Protein 3G1J (pdb70)

InterPro domains:
  IPR022020 Domain of unknown function DUF3601 [PF12208] (14-90)

B-factor: mean 34.48, std 14.4, range [7.86, 133.6]

Radius of gyration: 19.29 Å; Cα contacts (8 Å, |Δi|>4): 342; chains: 2; bounding box: 58×43×31 Å

Nearest PDB structures (foldseek):
  3g1j-assembly1_A  TM=1.012E+00  e=2.175E-16  Vibrio cholerae
  3g1j-assembly2_B  TM=9.975E-01  e=1.969E-14  Vibrio cholerae
  7nyl-assembly1_BBB  TM=4.619E-01  e=5.795E-01  Homo sapiens
  2a08-assembly1_A  TM=4.761E-01  e=6.514E-01  Saccharomyces cerevisiae
  8cvm-assembly1_o  TM=3.691E-01  e=1.868E+00  Cutibacterium acnes

Sequence (171 aa):
GVDRDYLQSEYGVLKAGQCYKVVRSFRDYRNINYERGDVRFLGSNFVPYESGLSLFFDKNGSERQILCVRPEFQEIAHHLDSYFCKLRDYLQSEYGVLKAGQCYKVVRSFRDYRNINYERGDVRFLGSNFVPYESGLSLFFDKNGSERQILCVRPEFQEIAHHLDSYFCKL

Solvent-accessible surface area: 10250 Å² total

CATH classification: 2.30.30.350

Secondary structure (DSSP, 8-state):
---GGGSBSEETTEETT--EEE-S-EE-TT--EE-TT---EEEEEEETTTTEEEEEEEETTEEEE--B-STT----TT-GGGTEEE-/-TTSBSEETTEETT--EEE-S-EE-TT--EE-TT---EEEEEEEGGGTEEEEEEEETTEEEE--B-STT----TT-GGGTEEE-

Structure (mmCIF, N/CA/C/O backbone):
data_3G1J
#
_entry.id   3G1J
#
_cell.length_a   121.043
_cell.length_b   121.043
_cell.length_c   27.014
_cell.angle_alpha   90.00
_cell.angle_beta   90.00
_cell.angle_gamma   120.00
#
_symmetry.space_group_name_H-M   'P 62'
#
loop_
_entity.id
_entity.type
_entity.pdbx_description
1 polymer 'Integron cassette protein'
2 water water
#
loop_
_atom_site.group_PDB
_atom_site.id
_atom_site.type_symbol
_atom_site.label_atom_id
_atom_site.label_alt_id
_atom_site.label_comp_id
_atom_site.label_asym_id
_atom_site.label_entity_id
_atom_site.label_seq_id
_atom_site.pdbx_PDB_ins_code
_atom_site.Cartn_x
_atom_site.Cartn_y
_atom_site.Cartn_z
_atom_site.occupancy
_atom_site.B_iso_or_equiv
_atom_site.auth_seq_id
_atom_site.auth_comp_id
_atom_site.auth_asym_id
_atom_site.auth_atom_id
_atom_site.pdbx_PDB_model_num
ATOM 1 N N . GLY A 1 1 ? -9.670 56.805 22.835 1.00 62.26 0 GLY A N 1
ATOM 2 C CA . GLY A 1 1 ? -8.681 57.417 21.966 1.00 57.91 0 GLY A CA 1
ATOM 3 C C . GLY A 1 1 ? -9.112 57.427 20.512 1.00 54.68 0 GLY A C 1
ATOM 4 O O . GLY A 1 1 ? -10.300 57.536 20.206 1.00 50.40 0 GLY A O 1
ATOM 5 N N . VAL A 1 2 ? -8.140 57.317 19.612 1.00 46.08 1 VAL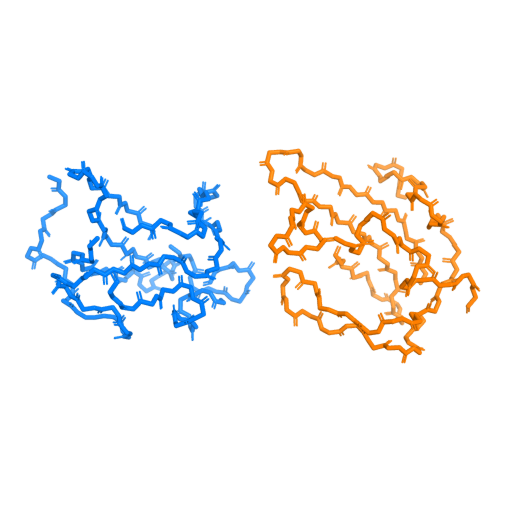 A N 1
ATOM 6 C CA . VAL A 1 2 ? -8.430 57.317 18.188 1.00 34.31 1 VAL A CA 1
ATOM 7 C C . VAL A 1 2 ? -9.467 56.235 17.870 1.00 32.36 1 VAL A C 1
ATOM 8 O O . VAL A 1 2 ? -9.484 55.164 18.483 1.00 31.71 1 VAL A O 1
ATOM 12 N N . ASP A 1 3 ? -10.346 56.521 16.920 1.00 27.33 2 ASP A N 1
ATOM 13 C CA . ASP A 1 3 ? -11.330 55.540 16.480 1.00 22.75 2 ASP A CA 1
ATOM 14 C C . ASP A 1 3 ? -10.613 54.484 15.636 1.00 23.72 2 ASP A C 1
ATOM 15 O O . ASP A 1 3 ? -10.211 54.749 14.508 1.00 24.80 2 ASP A O 1
ATOM 20 N N . ARG A 1 4 ? -10.445 53.288 16.192 1.00 29.11 3 ARG A N 1
ATOM 21 C CA . ARG A 1 4 ? -9.695 52.220 15.523 1.00 28.82 3 ARG A CA 1
ATOM 22 C C . ARG A 1 4 ? -10.278 51.824 14.172 1.00 28.07 3 ARG A C 1
ATOM 23 O O . ARG A 1 4 ? -9.552 51.354 13.295 1.00 27.44 3 ARG A O 1
ATOM 31 N N . ASP A 1 5 ? -11.587 51.988 14.012 1.00 26.22 4 ASP A N 1
ATOM 32 C CA . ASP A 1 5 ? -12.249 51.603 12.773 1.00 27.74 4 ASP A CA 1
ATOM 33 C C . ASP A 1 5 ? -11.781 52.420 11.561 1.00 25.72 4 ASP A C 1
ATOM 34 O O . ASP A 1 5 ? -12.033 52.034 10.420 1.00 29.53 4 ASP A O 1
ATOM 39 N N . TYR A 1 6 ? -11.135 53.561 11.809 1.00 21.69 5 TYR A N 1
ATOM 40 C CA . TYR A 1 6 ? -10.593 54.385 10.731 1.00 19.06 5 TYR A CA 1
ATOM 41 C C . TYR A 1 6 ? -9.182 53.971 10.343 1.00 25.70 5 TYR A C 1
ATOM 42 O O . TYR A 1 6 ? -8.669 54.419 9.319 1.00 25.01 5 TYR A O 1
ATOM 51 N N . LEU A 1 7 ? -8.563 53.108 11.143 1.00 18.13 6 LEU A N 1
ATOM 52 C CA . LEU A 1 7 ? -7.153 52.779 10.940 1.00 22.17 6 LEU A CA 1
ATOM 53 C C . LEU A 1 7 ? -6.909 51.607 9.999 1.00 28.48 6 LEU A C 1
ATOM 54 O O . LEU A 1 7 ? -7.676 50.642 9.960 1.00 24.93 6 LEU A O 1
ATOM 59 N N . GLN A 1 8 ? -5.811 51.701 9.259 1.00 24.36 7 GLN A N 1
ATOM 60 C CA . GLN A 1 8 ? -5.323 50.602 8.454 1.00 24.10 7 GLN A CA 1
ATOM 61 C C . GLN A 1 8 ? -4.652 49.581 9.370 1.00 23.91 7 GLN A C 1
ATOM 62 O O . GLN A 1 8 ? -3.853 49.943 10.230 1.00 28.52 7 GLN A O 1
ATOM 68 N N . SER A 1 9 ? -4.986 48.303 9.203 1.00 20.64 8 SER A N 1
ATOM 69 C CA . SER A 1 9 ? -4.529 47.280 10.142 1.00 23.99 8 SER A CA 1
ATOM 70 C C . SER A 1 9 ? -3.074 46.840 9.958 1.00 26.08 8 SER A C 1
ATOM 71 O O . SER A 1 9 ? -2.485 46.253 10.864 1.00 31.60 8 SER A O 1
ATOM 74 N N . GLU A 1 10 ? -2.504 47.098 8.785 1.00 23.55 9 GLU A N 1
ATOM 75 C CA . GLU A 1 10 ? -1.109 46.760 8.524 1.00 25.89 9 GLU A CA 1
ATOM 76 C C . GLU A 1 10 ? -0.386 47.894 7.830 1.00 26.83 9 GLU A C 1
ATOM 77 O O . GLU A 1 10 ? -0.938 48.554 6.953 1.00 26.32 9 GLU A O 1
ATOM 83 N N . TYR A 1 11 ? 0.865 48.102 8.212 1.00 25.18 10 TYR A N 1
ATOM 84 C CA . TYR A 1 11 ? 1.715 49.043 7.514 1.00 21.05 10 TYR A CA 1
ATOM 85 C C . TYR A 1 11 ? 3.121 48.462 7.490 1.00 23.04 10 TYR A C 1
ATOM 86 O O . TYR A 1 11 ? 3.827 48.466 8.506 1.00 23.05 10 TYR A O 1
ATOM 95 N N . GLY A 1 12 ? 3.510 47.941 6.329 1.00 26.18 11 GLY A N 1
ATOM 96 C CA . GLY A 1 12 ? 4.770 47.235 6.209 1.00 27.79 11 GLY A CA 1
ATOM 97 C C . GLY A 1 12 ? 4.822 46.128 7.239 1.00 29.17 11 GLY A C 1
ATOM 98 O O . GLY A 1 12 ? 3.881 45.338 7.352 1.00 31.67 11 GLY A O 1
ATOM 99 N N . VAL A 1 13 ? 5.910 46.087 8.001 1.00 22.09 12 VAL A N 1
ATOM 100 C CA . VAL A 1 13 ? 6.134 45.058 9.009 1.00 27.14 12 VAL A CA 1
ATOM 101 C C . VAL A 1 13 ? 5.197 45.161 10.208 1.00 25.50 12 VAL A C 1
ATOM 102 O O . VAL A 1 13 ? 5.042 44.203 10.950 1.00 25.58 12 VAL A O 1
ATOM 106 N N . LEU A 1 14 ? 4.546 46.312 10.375 1.00 22.73 13 LEU A N 1
ATOM 107 C CA . LEU A 1 14 ? 3.668 46.526 11.517 1.00 22.00 13 LEU A CA 1
ATOM 108 C C . LEU A 1 14 ? 2.271 45.951 11.272 1.00 21.14 13 LEU A C 1
ATOM 109 O O . LEU A 1 14 ? 1.599 46.317 10.318 1.00 23.95 13 LEU A O 1
ATOM 114 N N . LYS A 1 15 ? 1.861 45.039 12.144 1.00 21.91 14 LYS A N 1
ATOM 115 C CA . LYS A 1 15 ? 0.558 44.392 12.062 1.00 24.11 14 LYS A CA 1
ATOM 116 C C . LYS A 1 15 ? -0.216 44.642 13.359 1.00 19.80 14 LYS A C 1
ATOM 117 O O . LYS A 1 15 ? 0.292 44.397 14.451 1.00 22.83 14 LYS A O 1
ATOM 123 N N . ALA A 1 16 ? -1.450 45.120 13.245 1.00 22.83 15 ALA A N 1
ATOM 124 C CA . ALA A 1 16 ? -2.245 45.434 14.430 1.00 22.54 15 ALA A CA 1
ATOM 125 C C . ALA A 1 16 ? -2.397 44.246 15.375 1.00 23.96 15 ALA A C 1
ATOM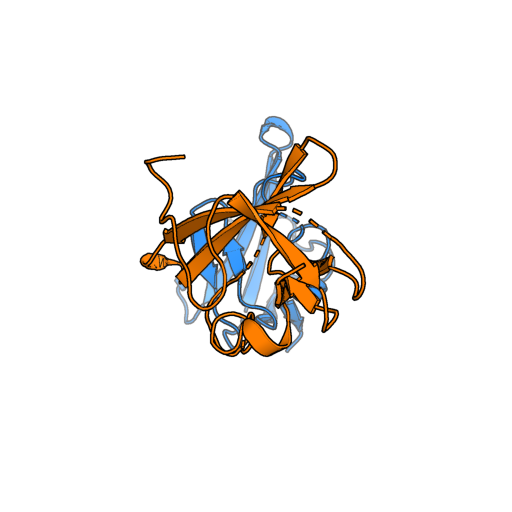 126 O O . ALA A 1 16 ? -2.703 43.125 14.949 1.00 26.19 15 ALA A O 1
ATOM 128 N N . GLY A 1 17 ? -2.183 44.495 16.662 1.00 25.54 16 GLY A N 1
ATOM 129 C CA . GLY A 1 17 ? -2.297 43.460 17.670 1.00 24.98 16 GLY A CA 1
ATOM 130 C C . GLY A 1 17 ? -0.985 42.786 18.023 1.00 29.70 16 GLY A C 1
ATOM 131 O O . GLY A 1 17 ? -0.895 42.082 19.030 1.00 31.41 16 GLY A O 1
ATOM 132 N N . GLN A 1 18 ? 0.030 42.993 17.192 1.00 29.22 17 GLN A N 1
ATOM 133 C CA . GLN A 1 18 ? 1.351 42.432 17.442 1.00 24.19 17 GLN A CA 1
ATOM 134 C C . GLN A 1 18 ? 2.214 43.390 18.248 1.00 26.28 17 GLN A C 1
ATOM 135 O O . GLN A 1 18 ? 2.055 44.611 18.167 1.00 28.61 17 GLN A O 1
ATOM 141 N N . CYS A 1 19 ? 3.144 42.834 19.012 1.00 22.82 18 CYS A N 1
ATOM 142 C CA . CYS A 1 19 ? 4.039 43.652 19.826 1.00 27.68 18 CYS A CA 1
ATOM 143 C C . CYS A 1 19 ? 5.400 43.802 19.178 1.00 26.03 18 CYS A C 1
ATOM 144 O O . CYS A 1 19 ? 5.883 42.877 18.527 1.00 26.29 18 CYS A O 1
ATOM 147 N N . TYR A 1 20 ? 6.016 44.968 19.376 1.00 24.76 19 TYR A N 1
ATOM 148 C CA . TYR A 1 20 ? 7.306 45.296 18.760 1.00 22.86 19 TYR A CA 1
ATOM 149 C C . TYR A 1 20 ? 8.289 45.893 19.765 1.00 27.93 19 TYR A C 1
ATOM 150 O O . TYR A 1 20 ? 7.910 46.684 20.616 1.00 27.36 19 TYR A O 1
ATOM 159 N N . LYS A 1 21 ? 9.557 45.502 19.647 1.00 21.05 20 LYS A N 1
ATOM 160 C CA . LYS A 1 21 ? 10.642 46.131 20.367 1.00 22.36 20 LYS A CA 1
ATOM 161 C C . LYS A 1 21 ? 11.247 47.218 19.495 1.00 21.87 20 LYS A C 1
ATOM 162 O O . LYS A 1 21 ? 11.483 47.005 18.299 1.00 24.73 20 LYS A O 1
ATOM 168 N N . VAL A 1 22 ? 11.518 48.380 20.075 1.00 19.65 21 VAL A N 1
ATOM 169 C CA . VAL A 1 22 ? 12.261 49.395 19.340 1.00 24.31 21 VAL A CA 1
ATOM 170 C C . VAL A 1 22 ? 13.722 48.956 19.259 1.00 22.94 21 VAL A C 1
ATOM 171 O O . VAL A 1 22 ? 14.354 48.743 20.292 1.00 25.71 21 VAL A O 1
ATOM 175 N N . VAL A 1 23 ? 14.244 48.777 18.045 1.00 21.37 22 VAL A N 1
ATOM 176 C CA . VAL A 1 23 ? 15.635 48.330 17.902 1.00 20.57 22 VAL A CA 1
ATOM 177 C C . VAL A 1 23 ? 16.620 49.407 17.446 1.00 21.68 22 VAL A C 1
ATOM 178 O O . VAL A 1 23 ? 17.825 49.162 17.371 1.00 22.36 22 VAL A O 1
ATOM 182 N N . ARG A 1 24 ? 16.108 50.595 17.143 1.00 18.16 23 ARG A N 1
ATOM 183 C CA . ARG A 1 24 ? 16.969 51.762 17.013 1.00 22.67 23 ARG A CA 1
ATOM 184 C C . ARG A 1 24 ? 16.213 52.953 17.558 1.00 18.76 23 ARG A C 1
ATOM 185 O O . ARG A 1 24 ? 15.074 53.203 17.148 1.00 19.12 23 ARG A O 1
ATOM 193 N N . SER A 1 25 ? 16.822 53.676 18.491 1.00 24.10 24 SER A N 1
ATOM 194 C CA . SER A 1 25 ? 16.151 54.856 19.041 1.00 22.66 24 SER A CA 1
ATOM 195 C C . SER A 1 25 ? 15.885 55.814 17.887 1.00 27.37 24 SER A C 1
ATOM 196 O O . SER A 1 25 ? 16.686 55.914 16.958 1.00 22.42 24 SER A O 1
ATOM 199 N N . PHE A 1 26 ? 14.758 56.512 17.932 1.00 26.03 25 PHE A N 1
ATOM 200 C CA . PHE A 1 26 ? 14.457 57.488 16.898 1.00 22.03 25 PHE A CA 1
ATOM 201 C C . PHE A 1 26 ? 13.538 58.575 17.438 1.00 23.84 25 PHE A C 1
ATOM 202 O O . PHE A 1 26 ? 12.852 58.381 18.453 1.00 23.03 25 PHE A O 1
ATOM 210 N N . ARG A 1 27 ? 13.537 59.716 16.751 1.00 23.59 26 ARG A N 1
ATOM 211 C CA . ARG A 1 27 ? 12.682 60.845 17.109 1.00 27.87 26 ARG A CA 1
ATOM 212 C C . ARG A 1 27 ? 11.664 61.038 16.009 1.00 28.19 26 ARG A C 1
ATOM 213 O O . ARG A 1 27 ? 11.997 60.964 14.822 1.00 25.56 26 ARG A O 1
ATOM 221 N N . ASP A 1 28 ? 10.417 61.282 16.394 1.00 26.14 27 ASP A N 1
ATOM 222 C CA . ASP A 1 28 ? 9.376 61.454 15.396 1.00 26.36 27 ASP A CA 1
ATOM 223 C C . ASP A 1 28 ? 9.235 62.911 14.954 1.00 29.14 27 ASP A C 1
ATOM 224 O O . ASP A 1 28 ? 10.046 63.767 15.320 1.00 28.07 27 ASP A O 1
ATOM 229 N N . TYR A 1 29 ? 8.230 63.184 14.132 1.00 22.68 28 TYR A N 1
ATOM 230 C CA . TYR A 1 29 ? 8.031 64.524 13.597 1.00 26.74 28 TYR A CA 1
ATOM 231 C C . TYR A 1 29 ? 7.782 65.548 14.703 1.00 35.10 28 TYR A C 1
ATOM 232 O O . TYR A 1 29 ? 8.072 66.737 14.539 1.00 33.58 28 TYR A O 1
ATOM 241 N N . ARG A 1 30 ? 7.229 65.083 15.819 1.00 32.18 29 ARG A N 1
ATOM 242 C CA . ARG A 1 30 ? 6.946 65.938 16.966 1.00 30.23 29 ARG A CA 1
ATOM 243 C C . ARG A 1 30 ? 8.207 66.045 17.824 1.00 39.40 29 ARG A C 1
ATOM 244 O O . ARG A 1 30 ? 8.183 66.586 18.931 1.00 37.35 29 ARG A O 1
ATOM 252 N N . ASN A 1 31 ? 9.304 65.517 17.282 1.00 33.83 30 ASN A N 1
ATOM 253 C CA . ASN A 1 31 ? 10.589 65.391 17.971 1.00 34.29 30 ASN A CA 1
ATOM 254 C C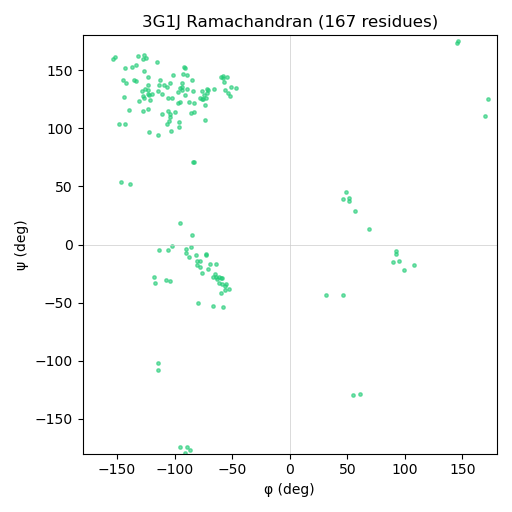 . ASN A 1 31 ? 10.528 64.612 19.280 1.00 35.81 30 ASN A C 1
ATOM 255 O O . ASN A 1 31 ? 11.320 64.848 20.185 1.00 36.15 30 ASN A O 1
ATOM 260 N N . ILE A 1 32 ? 9.586 63.681 19.378 1.00 31.19 31 ILE A N 1
ATOM 261 C CA . ILE A 1 32 ? 9.527 62.793 20.526 1.00 26.79 31 ILE A CA 1
ATOM 262 C C . ILE A 1 32 ? 10.476 61.623 20.288 1.00 32.78 31 ILE A C 1
ATOM 263 O O . ILE A 1 32 ? 10.457 61.017 19.221 1.00 28.67 31 ILE A O 1
ATOM 268 N N . ASN A 1 33 ? 11.303 61.312 21.280 1.00 31.65 32 ASN A N 1
ATOM 269 C CA . ASN A 1 33 ? 12.236 60.190 21.175 1.00 27.81 32 ASN A CA 1
ATOM 270 C C . ASN A 1 33 ? 11.600 58.888 21.656 1.00 25.72 32 ASN A C 1
ATOM 271 O O . ASN A 1 33 ? 10.948 58.857 22.697 1.00 35.46 32 ASN A O 1
ATOM 276 N N . TYR A 1 34 ? 11.768 57.819 20.884 1.00 26.11 33 TYR A N 1
ATOM 277 C CA . TYR A 1 34 ? 11.405 56.474 21.330 1.00 21.17 33 TYR A CA 1
ATOM 278 C C . TYR A 1 34 ? 12.703 55.709 21.503 1.00 30.21 33 TYR A C 1
ATOM 279 O O . TYR A 1 34 ? 13.557 55.724 20.629 1.00 26.81 33 TYR A O 1
ATOM 288 N N . GLU A 1 35 ? 12.853 55.083 22.660 1.00 27.82 34 GLU A N 1
ATOM 289 C CA . GLU A 1 35 ? 14.135 54.553 23.091 1.00 26.22 34 GLU A CA 1
ATOM 290 C C . GLU A 1 35 ? 14.293 53.076 22.759 1.00 24.96 34 GLU A C 1
ATOM 291 O O . GLU A 1 35 ? 13.386 52.276 22.977 1.00 29.70 34 GLU A O 1
ATOM 297 N N . ARG A 1 36 ? 15.460 52.715 22.230 1.00 23.22 35 ARG A N 1
ATOM 298 C CA . ARG A 1 36 ? 15.776 51.311 22.015 1.00 20.35 35 ARG A CA 1
ATOM 299 C C . ARG A 1 36 ? 15.427 50.487 23.252 1.00 27.42 35 ARG A C 1
ATOM 300 O O . ARG A 1 36 ? 15.742 50.876 24.386 1.00 27.38 35 ARG A O 1
ATOM 308 N N . GLY A 1 37 ? 14.780 49.348 23.036 1.00 24.73 36 GLY A N 1
ATOM 309 C CA . GLY A 1 37 ? 14.369 48.493 24.137 1.00 22.92 36 GLY A CA 1
ATOM 310 C C . GLY A 1 37 ? 12.904 48.648 24.522 1.00 27.24 36 GLY A C 1
ATOM 311 O O . GLY A 1 37 ? 12.316 47.763 25.148 1.00 33.20 36 GLY A O 1
ATOM 312 N N . ASP A 1 38 ? 12.320 49.786 24.168 1.00 23.76 37 ASP A N 1
ATOM 313 C CA . ASP A 1 38 ? 10.892 50.009 24.373 1.00 25.01 37 ASP A CA 1
ATOM 314 C C . ASP A 1 38 ? 10.080 48.946 23.656 1.00 27.86 37 ASP A C 1
ATOM 315 O O . ASP A 1 38 ? 10.435 48.533 22.558 1.00 30.88 37 ASP A O 1
ATOM 320 N N . VAL A 1 39 ? 8.978 48.520 24.268 1.00 28.84 38 VAL A N 1
ATOM 321 C CA . VAL A 1 39 ? 8.074 47.565 23.637 1.00 27.22 38 VAL A CA 1
ATOM 322 C C . VAL A 1 39 ? 6.651 48.119 23.591 1.00 22.29 38 VAL A C 1
ATOM 323 O O . VAL A 1 39 ? 6.143 48.616 24.590 1.00 28.55 38 VAL A O 1
ATOM 335 N N . ARG A 1 41 ? 2.553 47.711 21.507 1.00 26.21 40 ARG A N 1
ATOM 336 C CA . ARG A 1 41 ? 1.670 46.946 20.623 1.00 20.26 40 ARG A CA 1
ATOM 337 C C . ARG A 1 41 ? 1.105 47.825 19.495 1.00 20.82 40 ARG A C 1
ATOM 338 O O . ARG A 1 41 ? 0.554 48.897 19.759 1.00 24.40 40 ARG A O 1
ATOM 346 N N . PHE A 1 42 ? 1.239 47.382 18.249 1.00 21.80 41 PHE A N 1
ATOM 347 C CA . PHE A 1 42 ? 0.714 48.164 17.123 1.00 19.53 41 PHE A CA 1
ATOM 348 C C . PHE A 1 42 ? -0.817 48.151 17.095 1.00 22.14 41 PHE A C 1
ATOM 349 O O . PHE A 1 42 ? -1.445 47.098 17.207 1.00 23.91 41 PHE A O 1
ATOM 357 N N . LEU A 1 43 ? -1.411 49.325 16.931 1.00 22.25 42 LEU A N 1
ATOM 358 C CA . LEU A 1 43 ? -2.863 49.453 16.847 1.00 19.43 42 LEU A CA 1
ATOM 359 C C . LEU A 1 43 ? -3.350 49.684 15.414 1.00 18.88 42 LEU A C 1
ATOM 360 O O . LEU A 1 43 ? -4.466 49.303 15.060 1.00 25.73 42 LEU A O 1
ATOM 365 N N . GLY A 1 44 ? -2.531 50.346 14.602 1.00 18.26 43 GLY A N 1
ATOM 366 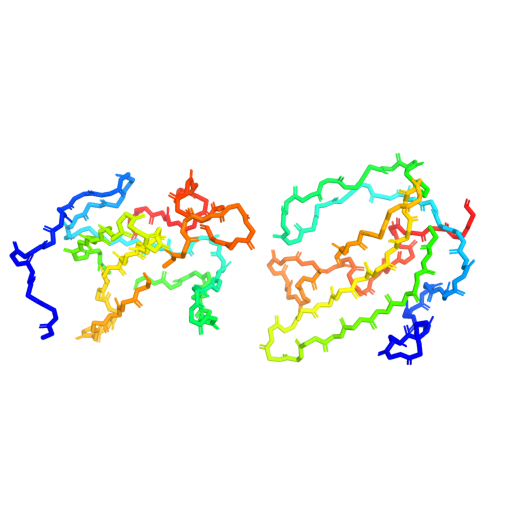C CA . GLY A 1 44 ? -2.891 50.627 13.218 1.00 18.95 43 GLY A CA 1
ATOM 367 C C . GLY A 1 44 ? -2.327 51.959 12.759 1.00 21.14 43 GLY A C 1
ATOM 368 O O . GLY A 1 44 ? -1.769 52.696 13.565 1.00 19.75 43 GLY A O 1
ATOM 369 N N . SER A 1 45 ? -2.496 52.282 11.479 1.00 19.55 44 SER A N 1
ATOM 370 C CA . SER A 1 45 ? -1.916 53.489 10.923 1.00 19.29 44 SER A CA 1
ATOM 371 C C . SER A 1 45 ? -2.927 54.304 10.117 1.00 26.46 44 SER A C 1
ATOM 372 O O . SER A 1 45 ? -3.975 53.804 9.697 1.00 24.61 44 SER A O 1
ATOM 375 N N . ASN A 1 46 ? -2.589 55.565 9.888 1.00 22.94 45 ASN A N 1
ATOM 376 C CA . ASN A 1 46 ? -3.330 56.391 8.956 1.00 25.80 45 ASN A CA 1
ATOM 377 C C . ASN A 1 46 ? -2.379 57.294 8.190 1.00 25.32 45 ASN A C 1
ATOM 378 O O . ASN A 1 46 ? -1.438 57.832 8.770 1.00 24.24 45 ASN A O 1
ATOM 383 N N . PHE A 1 47 ? -2.609 57.449 6.891 1.00 27.54 46 PHE A N 1
ATOM 384 C CA . PHE A 1 47 ? -1.722 58.277 6.072 1.00 27.63 46 PHE A CA 1
ATOM 385 C C . PHE A 1 47 ? -2.470 59.413 5.402 1.00 30.56 46 PHE A C 1
ATOM 386 O O . PHE A 1 47 ? -3.451 59.191 4.692 1.00 34.43 46 PHE A O 1
ATOM 394 N N . VAL A 1 48 ? -2.006 60.634 5.645 1.00 27.98 47 VAL A N 1
ATOM 395 C CA . VAL A 1 48 ? -2.586 61.823 5.026 1.00 32.75 47 VAL A CA 1
ATOM 396 C C . VAL A 1 48 ? -1.673 62.300 3.898 1.00 39.83 47 VAL A C 1
ATOM 397 O O . VAL A 1 48 ? -0.690 62.996 4.148 1.00 43.99 47 VAL A O 1
ATOM 401 N N . PRO A 1 49 ? -1.997 61.915 2.651 1.00 48.10 48 PRO A N 1
ATOM 402 C CA . PRO A 1 49 ? -1.159 62.115 1.460 1.00 52.68 48 PRO A CA 1
ATOM 403 C C . PRO A 1 49 ? -0.700 63.555 1.256 1.00 58.09 48 PRO A C 1
ATOM 404 O O . PRO A 1 49 ? 0.443 63.784 0.848 1.00 52.27 48 PRO A O 1
ATOM 408 N N . TYR A 1 50 ? -1.578 64.509 1.539 1.00 62.87 49 TYR A N 1
ATOM 409 C CA . TYR A 1 50 ? -1.253 65.914 1.342 1.00 77.90 49 TYR A CA 1
ATOM 410 C C . TYR A 1 50 ? -0.017 66.323 2.143 1.00 76.37 49 TYR A C 1
ATOM 411 O O . TYR A 1 50 ? 0.945 66.856 1.589 1.00 80.58 49 TYR A O 1
ATOM 420 N N . GLU A 1 51 ? -0.042 66.056 3.445 1.00 70.24 50 GLU A N 1
ATOM 421 C CA . GLU A 1 51 ? 1.046 66.441 4.338 1.00 71.71 50 GLU A CA 1
ATOM 422 C C . GLU A 1 51 ? 2.165 65.400 4.374 1.00 54.66 50 GLU A C 1
ATOM 423 O O . GLU A 1 51 ? 3.180 65.590 5.045 1.00 51.87 50 GLU A O 1
ATOM 429 N N . SER A 1 52 ? 1.980 64.307 3.644 1.00 45.38 51 SER A N 1
ATOM 430 C CA . SER A 1 52 ? 2.838 63.142 3.799 1.00 46.42 51 SER A CA 1
ATOM 431 C C . SER A 1 52 ? 2.883 62.772 5.280 1.00 35.46 51 SER A C 1
ATOM 432 O O . SER A 1 52 ? 3.933 62.419 5.819 1.00 34.42 51 SER A O 1
ATOM 435 N N . GLY A 1 53 ? 1.729 62.865 5.935 1.00 33.89 52 GLY A N 1
ATOM 436 C CA . GLY A 1 53 ? 1.643 62.662 7.370 1.00 30.97 52 GLY A CA 1
ATOM 437 C C . GLY A 1 53 ? 1.225 61.256 7.754 1.00 29.90 52 GLY A C 1
ATOM 438 O O . GLY A 1 53 ? 0.039 60.908 7.697 1.00 30.71 52 GLY A O 1
ATOM 439 N N . LEU A 1 54 ? 2.200 60.438 8.141 1.00 23.07 53 LEU A N 1
ATOM 440 C CA . LEU A 1 54 ? 1.927 59.073 8.571 1.00 22.64 53 LEU A CA 1
ATOM 441 C C . LEU A 1 54 ? 1.791 58.981 10.091 1.00 24.38 53 LEU A C 1
ATOM 442 O O . LEU A 1 54 ? 2.700 59.343 10.835 1.00 24.33 53 LEU A O 1
ATOM 447 N N . SER A 1 55 ? 0.656 58.481 10.559 1.00 22.69 54 SER A N 1
ATOM 448 C CA . SER A 1 55 ? 0.491 58.249 11.983 1.00 20.60 54 SER A CA 1
ATOM 449 C C . SER A 1 55 ? 0.570 56.761 12.271 1.00 16.87 54 SER A C 1
ATOM 450 O O . SER A 1 55 ? -0.170 55.971 11.682 1.00 23.02 54 SER A O 1
ATOM 453 N N . LEU A 1 56 ? 1.451 56.385 13.189 1.00 21.30 55 LEU A N 1
ATOM 454 C CA . LEU A 1 56 ? 1.521 55.008 13.646 1.00 22.16 55 LEU A CA 1
ATOM 455 C C . LEU A 1 56 ? 1.043 54.968 15.093 1.00 24.49 55 LEU A C 1
ATOM 456 O O . LEU A 1 56 ? 1.689 55.521 15.974 1.00 22.89 55 LEU A O 1
ATOM 461 N N . PHE A 1 57 ? -0.103 54.333 15.335 1.00 20.33 56 PHE A N 1
ATOM 462 C CA . PHE A 1 57 ? -0.655 54.264 16.683 1.00 22.35 56 PHE A CA 1
ATOM 463 C C . PHE A 1 57 ? -0.228 52.995 17.415 1.00 23.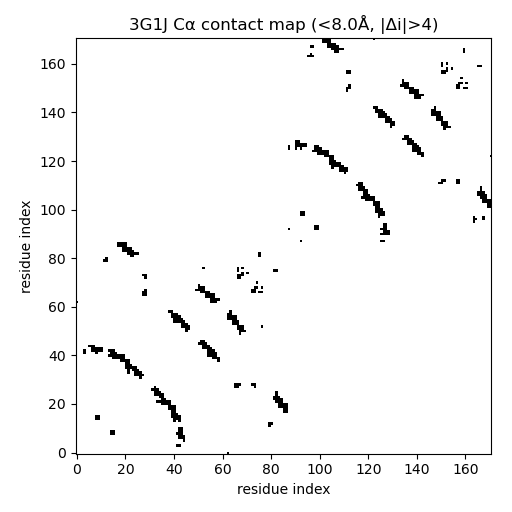74 56 PHE A C 1
ATOM 464 O O . PHE A 1 57 ? -0.307 51.889 16.882 1.00 21.58 56 PHE A O 1
ATOM 472 N N . PHE A 1 58 ? 0.218 53.166 18.653 1.00 24.25 57 PHE A N 1
ATOM 473 C CA . PHE A 1 58 ? 0.711 52.055 19.443 1.00 18.71 57 PHE A CA 1
ATOM 474 C C . PHE A 1 58 ? 0.106 52.140 20.833 1.00 23.44 57 PHE A C 1
ATOM 475 O O . PHE A 1 58 ? -0.245 53.221 21.300 1.00 28.90 57 PHE A O 1
ATOM 483 N N . ASP A 1 59 ? -0.002 50.998 21.497 1.00 26.98 58 ASP A N 1
ATOM 484 C CA . ASP A 1 59 ? -0.246 50.996 22.935 1.00 26.73 58 ASP A CA 1
ATOM 485 C C . ASP A 1 59 ? 1.085 50.825 23.655 1.00 29.03 58 ASP A C 1
ATOM 486 O O . ASP A 1 59 ? 1.870 49.949 23.303 1.00 26.56 58 ASP A O 1
ATOM 491 N N . LYS A 1 60 ? 1.340 51.673 24.649 1.00 29.37 59 LYS A N 1
ATOM 492 C CA . LYS A 1 60 ? 2.495 51.494 25.525 1.00 30.05 59 LYS A CA 1
ATOM 493 C C . LYS A 1 60 ? 2.042 51.519 26.977 1.00 28.15 59 LYS A C 1
ATOM 494 O O . LYS A 1 60 ? 1.586 52.551 27.469 1.00 27.97 59 LYS A O 1
ATOM 500 N N . ASN A 1 61 ? 2.188 50.387 27.663 1.00 24.33 60 ASN A N 1
ATOM 501 C CA . ASN A 1 61 ? 1.713 50.244 29.041 1.00 23.88 60 ASN A CA 1
ATOM 502 C C . ASN A 1 61 ? 0.304 50.790 29.230 1.00 22.76 60 ASN A C 1
ATOM 503 O O . ASN A 1 61 ? 0.005 51.422 30.244 1.00 28.20 60 ASN A O 1
ATOM 508 N N . GLY A 1 62 ? -0.556 50.554 28.247 1.00 28.18 61 GLY A N 1
ATOM 509 C CA . GLY A 1 62 ? -1.975 50.863 28.387 1.00 33.20 61 GLY A CA 1
ATOM 510 C C . GLY A 1 62 ? -2.357 52.250 27.900 1.00 39.67 61 GLY A C 1
ATOM 511 O O . GLY A 1 62 ? -3.535 52.611 27.866 1.00 39.78 61 GLY A O 1
ATOM 512 N N . SER A 1 63 ? -1.351 53.029 27.522 1.00 39.57 62 SER A N 1
ATOM 513 C CA . SER A 1 63 ? -1.557 54.380 27.028 1.00 39.62 62 SER A CA 1
ATOM 514 C C . SER A 1 63 ? -1.332 54.446 25.524 1.00 33.86 62 SER A C 1
ATOM 515 O O . SER A 1 63 ? -0.357 53.898 24.997 1.00 33.11 62 SER A O 1
ATOM 518 N N . GLU A 1 64 ? -2.235 55.135 24.838 1.00 30.04 63 GLU A N 1
ATOM 519 C CA . GLU A 1 64 ? -2.162 55.264 23.394 1.00 27.59 63 GLU A CA 1
ATOM 520 C C . GLU A 1 64 ? -1.118 56.296 22.994 1.00 29.65 63 GLU A C 1
ATOM 521 O O . GLU A 1 64 ? -1.131 57.430 23.480 1.00 34.76 63 GLU A O 1
ATOM 527 N N . ARG A 1 65 ? -0.195 55.887 22.132 1.00 25.03 64 ARG A N 1
ATOM 528 C CA . ARG A 1 65 ? 0.804 56.794 21.598 1.00 30.10 64 ARG A CA 1
ATOM 529 C C . ARG A 1 65 ? 0.595 56.962 20.090 1.00 32.55 64 ARG A C 1
ATOM 530 O O . ARG A 1 65 ? 0.403 55.981 19.370 1.00 28.72 64 ARG A O 1
ATOM 538 N N . GLN A 1 66 ? 0.598 58.207 19.620 1.00 27.04 65 GLN A N 1
ATOM 539 C CA . GLN A 1 66 ? 0.528 58.477 18.191 1.00 21.03 65 GLN A CA 1
ATOM 540 C C . GLN A 1 66 ? 1.918 58.883 17.722 1.00 22.64 65 GLN A C 1
ATOM 541 O O . GLN A 1 66 ? 2.385 59.970 18.055 1.00 26.53 65 GLN A O 1
ATOM 547 N N . ILE A 1 67 ? 2.581 58.022 16.955 1.00 22.42 66 ILE A N 1
ATOM 548 C CA . ILE A 1 67 ? 3.883 58.370 16.403 1.00 22.45 66 ILE A CA 1
ATOM 549 C C . ILE A 1 67 ? 3.703 59.002 15.038 1.00 25.49 66 ILE A C 1
ATOM 550 O O . ILE A 1 67 ? 3.244 58.356 14.100 1.00 24.09 66 ILE A O 1
ATOM 563 N N . LEU A 1 69 ? 5.012 60.661 11.660 1.00 23.13 68 LEU A N 1
ATOM 564 C CA . LEU A 1 69 ? 6.180 60.706 10.793 1.00 25.34 68 LEU A CA 1
ATOM 565 C C . LEU A 1 69 ? 5.844 61.458 9.504 1.00 26.94 68 LEU A C 1
ATOM 566 O O . LEU A 1 69 ? 4.887 61.119 8.814 1.00 24.27 68 LEU A O 1
ATOM 571 N N . CYS A 1 70 ? 6.623 62.485 9.172 1.00 27.43 69 CYS A N 1
ATOM 572 C CA . CYS A 1 70 ? 6.462 63.139 7.877 1.00 28.81 69 CYS A CA 1
ATOM 573 C C . CYS A 1 70 ? 7.293 62.379 6.854 1.00 27.33 69 CYS A C 1
ATOM 574 O O . CYS A 1 70 ? 8.528 62.362 6.939 1.00 27.95 69 CYS A O 1
ATOM 577 N N . VAL A 1 71 ? 6.624 61.740 5.900 1.00 26.38 70 VAL A N 1
ATOM 578 C CA . VAL A 1 71 ? 7.303 60.838 4.972 1.00 27.43 70 VAL A CA 1
ATOM 579 C C . VAL A 1 71 ? 7.916 61.602 3.801 1.00 34.69 70 VAL A C 1
ATOM 580 O O . VAL A 1 71 ? 7.446 61.540 2.660 1.00 31.73 70 VAL A O 1
ATOM 584 N N . ARG A 1 72 ? 8.967 62.342 4.119 1.00 31.92 71 ARG A N 1
ATOM 585 C CA . ARG A 1 72 ? 9.731 63.078 3.134 1.00 34.71 71 ARG A CA 1
ATOM 586 C C . ARG A 1 72 ? 11.198 62.880 3.472 1.00 33.90 71 ARG A C 1
ATOM 587 O O . ARG A 1 72 ? 11.539 62.658 4.635 1.00 29.48 71 ARG A O 1
ATOM 595 N N . PRO A 1 73 ? 12.068 62.963 2.456 1.00 33.32 72 PRO A N 1
ATOM 596 C CA . PRO A 1 73 ? 13.488 62.625 2.626 1.00 37.69 72 PRO A CA 1
ATOM 597 C C . PRO A 1 73 ? 14.149 63.427 3.733 1.00 33.66 72 PRO A C 1
ATOM 598 O O . PRO A 1 73 ? 14.980 62.892 4.478 1.00 34.57 72 PRO A O 1
ATOM 602 N N . GLU A 1 74 ? 13.786 64.699 3.832 1.00 31.10 73 GLU A N 1
ATOM 603 C CA . GLU A 1 74 ? 14.446 65.604 4.765 1.00 34.78 73 GLU A CA 1
ATOM 604 C C . GLU A 1 74 ? 13.897 65.468 6.179 1.00 31.73 73 GLU A C 1
ATOM 605 O O . GLU A 1 74 ? 14.460 66.017 7.127 1.00 32.96 73 GLU A O 1
ATOM 611 N N . PHE A 1 75 ? 12.804 64.718 6.320 1.00 35.25 74 PHE A N 1
ATOM 612 C CA . PHE A 1 75 ? 12.204 64.492 7.629 1.00 32.14 74 PHE A CA 1
ATOM 613 C C . PHE A 1 75 ? 12.289 63.023 8.072 1.00 28.72 74 PHE A C 1
ATOM 614 O O . PHE A 1 75 ? 13.361 62.569 8.499 1.00 27.95 74 PHE A O 1
ATOM 622 N N . GLN A 1 76 ? 11.200 62.268 7.954 1.00 27.39 75 GLN A N 1
ATOM 623 C CA . GLN A 1 76 ? 11.206 60.908 8.484 1.00 22.58 75 GLN A CA 1
ATOM 624 C C . GLN A 1 76 ? 10.909 59.779 7.493 1.00 22.00 75 GLN A C 1
ATOM 625 O O . GLN A 1 76 ? 10.509 58.691 7.922 1.00 23.50 75 GLN A O 1
ATOM 639 N N . GLU A 1 78 ? 13.102 58.161 6.144 1.00 26.18 77 GLU A N 1
ATOM 640 C CA . GLU A 1 78 ? 14.070 57.175 6.637 1.00 28.20 77 GLU A CA 1
ATOM 641 C C . GLU A 1 78 ? 13.415 56.141 7.550 1.00 25.09 77 GLU A C 1
ATOM 642 O O . GLU A 1 78 ? 13.675 54.943 7.432 1.00 27.01 77 GLU A O 1
ATOM 648 N N . ILE A 1 79 ? 12.549 56.595 8.450 1.00 20.64 78 ILE A N 1
ATOM 649 C CA . ILE A 1 79 ? 11.925 55.682 9.398 1.00 23.98 78 ILE A CA 1
ATOM 650 C C . ILE A 1 79 ? 10.776 54.924 8.753 1.00 20.52 78 ILE A C 1
ATOM 651 O O . ILE A 1 79 ? 10.705 53.697 8.830 1.00 22.96 78 ILE A O 1
ATOM 656 N N . ALA A 1 80 ? 9.884 55.670 8.109 1.00 23.71 79 ALA A N 1
ATOM 657 C CA . ALA A 1 80 ? 8.697 55.104 7.473 1.00 26.24 79 ALA A CA 1
ATOM 658 C C . ALA A 1 80 ? 9.046 54.068 6.397 1.00 26.95 79 ALA A C 1
ATOM 659 O O . ALA A 1 80 ? 8.321 53.085 6.217 1.00 28.15 79 ALA A O 1
ATOM 661 N N . HIS A 1 81 ? 10.160 54.291 5.699 1.00 29.08 80 HIS A N 1
ATOM 662 C CA . HIS A 1 81 ? 10.601 53.446 4.588 1.00 31.49 80 HIS A CA 1
ATOM 663 C C . HIS A 1 81 ? 11.515 52.293 5.010 1.00 29.48 80 HIS A C 1
ATOM 664 O O . HIS A 1 81 ? 11.866 51.441 4.184 1.00 30.56 80 HIS A O 1
ATOM 671 N N . HIS A 1 82 ? 11.923 52.284 6.274 1.00 28.06 81 HIS A N 1
ATOM 672 C CA . HIS A 1 82 ? 12.813 51.240 6.784 1.00 25.24 81 HIS A CA 1
ATOM 673 C C . HIS A 1 82 ? 12.377 50.795 8.170 1.00 25.86 81 HIS A C 1
ATOM 674 O O . HIS A 1 82 ? 13.178 50.761 9.102 1.00 22.77 81 HIS A O 1
ATOM 681 N N . LEU A 1 83 ? 11.103 50.448 8.316 1.00 23.94 82 LEU A N 1
ATOM 682 C CA . LEU A 1 83 ? 10.558 50.171 9.639 1.00 20.65 82 LEU A CA 1
ATOM 683 C C . LEU A 1 83 ? 11.272 49.030 10.375 1.00 20.87 82 LEU A C 1
ATOM 684 O O . LEU A 1 83 ? 11.344 49.018 11.611 1.00 25.69 82 LEU A O 1
ATOM 689 N N . ASP A 1 84 ? 11.818 48.081 9.619 1.00 23.00 83 ASP A N 1
ATOM 690 C CA . ASP A 1 84 ? 12.537 46.982 10.250 1.00 23.96 83 ASP A CA 1
ATOM 691 C C . ASP A 1 84 ? 13.898 47.383 10.835 1.00 21.99 83 ASP A C 1
ATOM 692 O O . ASP A 1 84 ? 14.514 46.600 11.546 1.00 23.93 83 ASP A O 1
ATOM 697 N N . SER A 1 85 ? 14.346 48.602 10.559 1.00 23.73 84 SER A N 1
ATOM 698 C CA . SER A 1 85 ? 15.536 49.137 11.215 1.00 22.55 84 SER A CA 1
ATOM 699 C C . SER A 1 85 ? 15.173 49.650 12.606 1.00 22.77 84 SER A C 1
ATOM 700 O O . SER A 1 85 ? 16.050 49.849 13.440 1.00 22.47 84 SER A O 1
ATOM 703 N N . TYR A 1 86 ? 13.877 49.867 12.838 1.00 23.45 85 TYR A N 1
ATOM 704 C CA . TYR A 1 86 ? 13.388 50.565 14.027 1.00 23.51 85 TYR A CA 1
ATOM 705 C C . TYR A 1 86 ? 12.524 49.694 14.926 1.00 18.95 85 TYR A C 1
ATOM 706 O O . TYR A 1 86 ? 12.552 49.830 16.151 1.00 21.37 85 TYR A O 1
ATOM 715 N N . PHE A 1 87 ? 11.779 48.783 14.311 1.00 21.52 86 PHE A N 1
ATOM 716 C CA . PHE A 1 87 ? 10.880 47.908 15.033 1.00 23.66 86 PHE A CA 1
ATOM 717 C C . PHE A 1 87 ? 11.167 46.455 14.714 1.00 26.17 86 PHE A C 1
ATOM 718 O O . PHE A 1 87 ? 11.319 46.079 13.545 1.00 28.93 86 PHE A O 1
ATOM 726 N N . CYS A 1 88 ? 11.228 45.642 15.760 1.00 24.17 87 CYS A N 1
ATOM 727 C CA . CYS A 1 88 ? 11.332 44.201 15.597 1.00 27.16 87 CYS A CA 1
ATOM 728 C C . CYS A 1 88 ? 10.176 43.504 16.316 1.00 22.86 87 CYS A C 1
ATOM 729 O O . CYS A 1 88 ? 9.894 43.770 17.496 1.00 25.34 87 CYS A O 1
ATOM 732 N N . LYS A 1 89 ? 9.495 42.617 15.598 1.00 27.92 88 LYS A N 1
ATOM 733 C CA . LYS A 1 89 ? 8.384 41.875 16.185 1.00 28.21 88 LYS A CA 1
ATOM 734 C C . LYS A 1 89 ? 8.809 41.075 17.425 1.00 31.02 88 LYS A C 1
ATOM 735 O O . LYS A 1 89 ? 9.931 40.564 17.495 1.00 30.30 88 LYS A O 1
ATOM 741 N N . LEU A 1 90 ? 7.902 40.977 18.393 1.00 36.31 89 LEU A N 1
ATOM 742 C CA . LEU A 1 90 ? 8.150 40.312 19.676 1.00 40.54 89 LEU A CA 1
ATOM 743 C C . LEU A 1 90 ? 8.790 41.250 20.693 1.00 47.29 89 LEU A C 1
ATOM 744 O O . LEU A 1 90 ? 8.249 41.454 21.779 1.00 44.81 89 LEU A O 1
ATOM 749 N N . ARG B 1 4 ? 31.147 82.058 10.635 1.00 72.53 3 ARG B N 1
ATOM 750 C CA . ARG B 1 4 ? 30.393 81.109 11.447 1.00 73.60 3 ARG B CA 1
ATOM 751 C C . ARG B 1 4 ? 30.577 81.410 12.932 1.00 75.56 3 ARG B C 1
ATOM 752 O O . ARG B 1 4 ? 30.971 80.541 13.712 1.00 76.75 3 ARG B O 1
ATOM 760 N N . ASP B 1 5 ? 30.285 82.649 13.310 1.00 76.36 4 ASP B N 1
ATOM 761 C CA . ASP B 1 5 ? 30.446 83.101 14.687 1.00 76.69 4 ASP B CA 1
ATOM 762 C C . ASP B 1 5 ? 29.473 82.393 15.629 1.00 67.98 4 ASP B C 1
ATOM 763 O O . ASP B 1 5 ? 29.751 82.232 16.816 1.00 65.01 4 ASP B O 1
ATOM 768 N N . TYR B 1 6 ? 28.332 81.978 15.088 1.00 63.33 5 TYR B N 1
ATOM 769 C CA . TYR B 1 6 ? 27.303 81.302 15.871 1.00 55.20 5 TYR B CA 1
ATOM 770 C C . TYR B 1 6 ? 27.676 79.842 16.125 1.00 50.20 5 TYR B C 1
ATOM 771 O O . TYR B 1 6 ? 27.067 79.170 16.961 1.00 47.02 5 TYR B O 1
ATOM 780 N N . LEU B 1 7 ? 28.663 79.345 15.388 1.00 43.46 6 LEU B N 1
ATOM 781 C CA . LEU B 1 7 ? 29.161 78.000 15.628 1.00 39.71 6 LEU B CA 1
ATOM 782 C C . LEU B 1 7 ? 30.316 78.057 16.616 1.00 38.70 6 LEU B C 1
ATOM 783 O O . LEU B 1 7 ? 31.006 79.072 16.730 1.00 35.87 6 LEU B O 1
ATOM 788 N N . GLN B 1 8 ? 30.508 76.969 17.348 1.00 33.18 7 GLN B N 1
ATOM 789 C CA . GLN B 1 8 ? 31.647 76.859 18.236 1.00 32.64 7 GLN B CA 1
ATOM 790 C C . GLN B 1 8 ? 32.859 76.600 17.363 1.00 34.35 7 GLN B C 1
ATOM 791 O O . GLN B 1 8 ? 32.856 75.660 16.573 1.00 33.13 7 GLN B O 1
ATOM 797 N N . SER B 1 9 ? 33.891 77.430 17.500 1.00 31.99 8 SER B N 1
ATOM 798 C CA . SER B 1 9 ? 35.011 77.409 16.563 1.00 35.43 8 SER B CA 1
ATOM 799 C C . SER B 1 9 ? 35.970 76.236 16.772 1.00 35.64 8 SER B C 1
ATOM 800 O O . SER B 1 9 ? 36.674 75.830 15.848 1.00 38.73 8 SER B O 1
ATOM 803 N N . GLU B 1 10 ? 36.007 75.705 17.986 1.00 34.98 9 GLU B N 1
ATOM 804 C CA . GLU B 1 10 ? 36.822 74.533 18.273 1.00 41.26 9 GLU B CA 1
ATOM 805 C C . GLU B 1 10 ? 35.952 73.428 18.843 1.00 36.68 9 GLU B C 1
ATOM 806 O O . GLU B 1 10 ? 35.018 73.698 19.589 1.00 39.31 9 GLU B O 1
ATOM 812 N N . TYR B 1 11 ? 36.263 72.185 18.492 1.00 33.75 10 TYR B N 1
ATOM 813 C CA . TYR B 1 11 ? 35.674 71.038 19.169 1.00 31.44 10 TYR B CA 1
ATOM 814 C C . TYR B 1 11 ? 36.678 69.889 19.179 1.00 29.13 10 TYR B C 1
ATOM 815 O O . TYR B 1 11 ? 36.886 69.229 18.165 1.00 27.47 10 TYR B O 1
ATOM 824 N N . GLY B 1 12 ? 37.300 69.657 20.331 1.00 31.44 11 GLY B N 1
ATOM 825 C CA . GLY B 1 12 ? 38.359 68.669 20.436 1.00 32.27 11 GLY B CA 1
ATOM 826 C C . GLY B 1 12 ? 39.502 69.054 19.517 1.00 35.69 11 GLY B C 1
ATOM 827 O O . GLY B 1 12 ? 39.957 70.198 19.536 1.00 38.80 11 GLY B O 1
ATOM 828 N N . VAL B 1 13 ? 39.940 68.107 18.692 1.00 28.60 12 VAL B N 1
ATOM 829 C CA . VAL B 1 13 ? 41.025 68.327 17.742 1.00 31.92 12 VAL B CA 1
ATOM 830 C C . VAL B 1 13 ? 40.619 69.234 16.578 1.00 32.08 12 VAL B C 1
ATOM 831 O O . VAL B 1 13 ? 41.468 69.813 15.904 1.00 33.41 12 VAL B O 1
ATOM 835 N N . LEU B 1 14 ? 39.317 69.340 16.342 1.00 27.87 13 LEU B N 1
ATOM 836 C CA . LEU B 1 14 ? 38.781 70.083 15.207 1.00 28.11 13 LEU B CA 1
ATOM 837 C C . LEU B 1 14 ? 38.824 71.596 15.421 1.00 28.05 13 LEU B C 1
ATOM 838 O O . LEU B 1 14 ? 38.289 72.119 16.400 1.00 30.85 13 LEU B O 1
ATOM 843 N N . LYS B 1 15 ? 39.453 72.297 14.480 1.00 31.15 14 LYS B N 1
ATOM 844 C CA . LYS B 1 15 ? 39.630 73.736 14.575 1.00 34.93 14 LYS B CA 1
ATOM 845 C C . LYS B 1 15 ? 39.098 74.410 13.309 1.00 32.37 14 LYS B C 1
ATOM 846 O O . LYS B 1 15 ? 39.477 74.043 12.202 1.00 33.99 14 LYS B O 1
ATOM 852 N N . ALA B 1 16 ? 38.206 75.383 13.477 1.00 33.19 15 ALA B N 1
ATOM 853 C CA . ALA B 1 16 ? 37.602 76.085 12.352 1.00 37.85 15 ALA B CA 1
ATOM 854 C C . ALA B 1 16 ? 38.642 76.616 11.367 1.00 39.05 15 ALA B C 1
ATOM 855 O O . ALA B 1 16 ? 39.662 77.178 11.772 1.00 40.36 15 ALA B O 1
ATOM 857 N N . GLY B 1 17 ? 38.383 76.425 10.075 1.00 38.87 16 GLY B N 1
ATOM 858 C CA . GLY B 1 17 ? 39.280 76.888 9.026 1.00 43.60 16 GLY B CA 1
ATOM 859 C C . GLY B 1 17 ? 40.351 75.889 8.605 1.00 44.19 16 GLY B C 1
ATOM 860 O O . GLY B 1 17 ? 40.984 76.044 7.561 1.00 40.46 16 GLY B O 1
ATOM 861 N N . GLN B 1 18 ? 40.554 74.860 9.420 1.00 36.23 17 GLN B N 1
ATOM 862 C CA . GLN B 1 18 ? 41.579 73.848 9.160 1.00 38.64 17 GLN B CA 1
ATOM 863 C C . GLN B 1 18 ? 41.022 72.661 8.382 1.00 37.16 17 GLN B C 1
ATOM 864 O O . GLN B 1 18 ? 39.865 72.284 8.558 1.00 35.92 17 GLN B O 1
ATOM 870 N N . CYS B 1 19 ? 41.851 72.067 7.530 1.00 40.47 18 CYS B N 1
ATOM 871 C CA . CYS B 1 19 ? 41.446 70.890 6.769 1.00 32.91 18 CYS B CA 1
ATOM 872 C C . CYS B 1 19 ? 41.830 69.591 7.472 1.00 34.56 18 CYS B C 1
ATOM 873 O O . CYS B 1 19 ? 42.922 69.472 8.037 1.00 39.92 18 CYS B O 1
ATOM 876 N N . TYR B 1 20 ? 40.918 68.624 7.434 1.00 30.71 19 TYR B N 1
ATOM 877 C CA . TYR B 1 20 ? 41.136 67.330 8.070 1.00 27.48 19 TYR B CA 1
ATOM 878 C C . TYR B 1 20 ? 40.922 66.201 7.085 1.00 30.38 19 TYR B C 1
ATOM 879 O O . TYR B 1 20 ? 40.134 66.314 6.151 1.00 33.53 19 TYR B O 1
ATOM 888 N N . LYS B 1 21 ? 41.650 65.114 7.297 1.00 29.57 20 LYS B N 1
ATOM 889 C CA . LYS B 1 21 ? 41.460 63.909 6.517 1.00 27.74 20 LYS B CA 1
ATOM 890 C C . LYS B 1 21 ? 40.817 62.892 7.438 1.00 29.57 20 LYS B C 1
ATOM 891 O O . LYS B 1 21 ? 41.186 62.791 8.603 1.00 29.24 20 LYS B O 1
ATOM 897 N N . VAL B 1 22 ? 39.830 62.166 6.930 1.00 26.84 21 VAL B N 1
ATOM 898 C CA . VAL B 1 22 ? 39.227 61.090 7.703 1.00 25.92 21 VAL B CA 1
ATOM 899 C C . VAL B 1 22 ? 40.204 59.909 7.791 1.00 23.70 21 VAL B C 1
ATOM 900 O O . VAL B 1 22 ? 40.687 59.407 6.772 1.00 26.81 21 VAL B O 1
ATOM 904 N N . VAL B 1 23 ? 40.502 59.459 9.006 1.00 22.32 22 VAL B N 1
ATOM 905 C CA . VAL B 1 23 ? 41.428 58.341 9.146 1.00 24.52 22 VAL B CA 1
ATOM 906 C C . VAL B 1 23 ? 40.781 57.058 9.696 1.00 24.79 22 VAL B C 1
ATOM 907 O O . VAL B 1 23 ? 41.426 56.010 9.763 1.00 25.64 22 VAL B O 1
ATOM 911 N N . ARG B 1 24 ? 39.502 57.138 10.061 1.00 23.58 23 ARG B N 1
ATOM 912 C CA . ARG B 1 24 ? 38.718 55.936 10.354 1.00 20.85 23 ARG B CA 1
ATOM 913 C C . ARG B 1 24 ? 37.316 56.082 9.775 1.00 24.40 23 ARG B C 1
ATOM 914 O O . ARG B 1 24 ? 36.568 56.979 10.171 1.00 26.02 23 ARG B O 1
ATOM 922 N N . SER B 1 25 ? 36.972 55.234 8.811 1.00 24.97 24 SER B N 1
ATOM 923 C CA . SER B 1 25 ? 35.646 55.323 8.184 1.00 22.04 24 SER B CA 1
ATOM 924 C C . SER B 1 25 ? 34.553 55.198 9.239 1.00 30.63 24 SER B C 1
ATOM 925 O O . SER B 1 25 ? 34.660 54.388 10.152 1.00 23.58 24 SER B O 1
ATOM 928 N N . PHE B 1 26 ? 33.493 55.988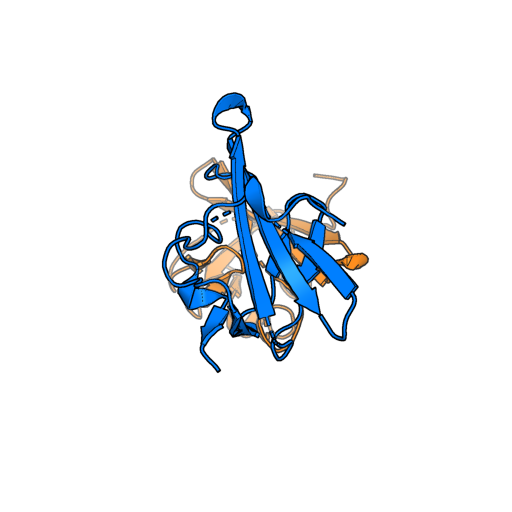 9.122 1.00 25.44 25 PHE B N 1
ATOM 929 C CA . PHE B 1 26 ? 32.432 55.899 10.106 1.00 21.35 25 PHE B CA 1
ATOM 930 C C . PHE B 1 26 ? 31.081 56.300 9.527 1.00 24.51 25 PHE B C 1
ATOM 931 O O . PHE B 1 26 ? 31.032 56.959 8.498 1.00 24.20 25 PHE B O 1
ATOM 939 N N . ARG B 1 27 ? 30.006 55.899 10.209 1.00 25.01 26 ARG B N 1
ATOM 940 C CA . ARG B 1 27 ? 28.637 56.273 9.845 1.00 24.29 26 ARG B CA 1
ATOM 941 C C . ARG B 1 27 ? 28.149 57.339 10.802 1.00 26.93 26 ARG B C 1
ATOM 942 O O . ARG B 1 27 ? 28.366 57.215 12.003 1.00 26.09 26 ARG B O 1
ATOM 950 N N . ASP B 1 28 ? 27.444 58.351 10.303 1.00 23.79 27 ASP B N 1
ATOM 951 C CA . ASP B 1 28 ? 26.783 59.272 11.228 1.00 23.57 27 ASP B CA 1
ATOM 952 C C . ASP B 1 28 ? 25.316 58.897 11.493 1.0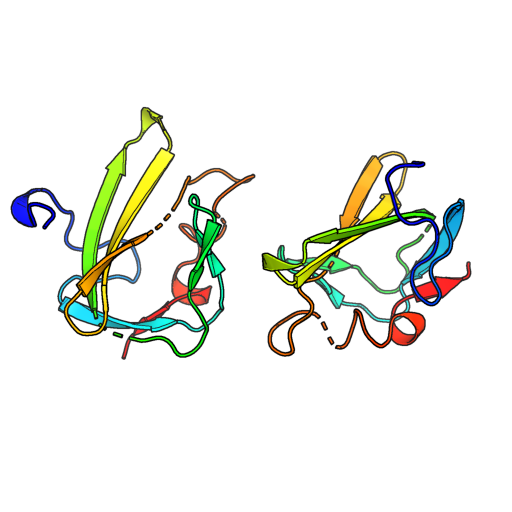0 23.75 27 ASP B C 1
ATOM 953 O O . ASP B 1 28 ? 24.834 57.847 11.064 1.00 21.98 27 ASP B O 1
ATOM 958 N N . TYR B 1 29 ? 24.626 59.753 12.226 1.00 25.34 28 TYR B N 1
ATOM 959 C CA . TYR B 1 29 ? 23.264 59.469 12.676 1.00 25.76 28 TYR B CA 1
ATOM 960 C C . TYR B 1 29 ? 22.278 59.365 11.505 1.00 22.93 28 TYR B C 1
ATOM 961 O O . TYR B 1 29 ? 21.241 58.699 11.605 1.00 23.90 28 TYR B O 1
ATOM 970 N N . ARG B 1 30 ? 22.594 60.025 10.395 1.00 21.50 29 ARG B N 1
ATOM 971 C CA . ARG B 1 30 ? 21.748 59.944 9.200 1.00 26.51 29 ARG B CA 1
ATOM 972 C C . ARG B 1 30 ? 22.220 58.887 8.205 1.00 26.50 29 ARG B C 1
ATOM 973 O O . ARG B 1 30 ? 21.847 58.909 7.024 1.00 28.80 29 ARG B O 1
ATOM 981 N N . ASN B 1 31 ? 23.042 57.964 8.701 1.00 25.02 30 ASN B N 1
ATOM 982 C CA . ASN B 1 31 ? 23.551 56.830 7.926 1.00 25.85 30 ASN B CA 1
ATOM 983 C C . ASN B 1 31 ? 24.525 57.210 6.820 1.00 27.60 30 ASN B C 1
ATOM 984 O O . ASN B 1 31 ? 24.844 56.384 5.968 1.00 29.27 30 ASN B O 1
ATOM 989 N N . ILE B 1 32 ? 25.017 58.445 6.842 1.00 26.29 31 ILE B N 1
ATOM 990 C CA . ILE B 1 32 ? 26.000 58.873 5.856 1.00 27.03 31 ILE B CA 1
ATOM 991 C C . ILE B 1 32 ? 27.368 58.266 6.177 1.00 27.04 31 ILE B C 1
ATOM 992 O O . ILE B 1 32 ? 27.854 58.345 7.311 1.00 24.61 31 ILE B O 1
ATOM 997 N N . ASN B 1 33 ? 27.967 57.645 5.171 1.00 25.25 32 ASN B N 1
ATOM 998 C CA . ASN B 1 33 ? 29.280 57.028 5.301 1.00 26.69 32 ASN B CA 1
ATOM 999 C C . ASN B 1 33 ? 30.358 58.059 5.003 1.00 31.98 32 ASN B C 1
ATOM 1000 O O . ASN B 1 33 ? 30.356 58.671 3.932 1.00 30.59 32 ASN B O 1
ATOM 1005 N N . TYR B 1 34 ? 31.259 58.271 5.959 1.00 28.50 33 TYR B N 1
ATOM 1006 C CA . TYR B 1 34 ? 32.453 59.079 5.728 1.00 30.01 33 TYR B CA 1
ATOM 1007 C C . TYR B 1 34 ? 33.662 58.155 5.623 1.00 31.66 33 TYR B C 1
ATOM 1008 O O . TYR B 1 34 ? 34.017 57.466 6.576 1.00 27.80 33 TYR B O 1
ATOM 1017 N N . GLU B 1 35 ? 34.260 58.132 4.435 1.00 27.95 34 GLU B N 1
ATOM 1018 C CA . GLU B 1 35 ? 35.338 57.205 4.101 1.00 29.73 34 GLU B CA 1
ATOM 1019 C C . GLU B 1 35 ? 36.699 57.707 4.524 1.00 25.42 34 GLU B C 1
ATOM 1020 O O . GLU B 1 35 ? 36.993 58.896 4.393 1.00 27.83 34 GLU B O 1
ATOM 1026 N N . ARG B 1 36 ? 37.539 56.793 5.006 1.00 23.54 35 ARG B N 1
ATOM 1027 C CA . ARG B 1 36 ? 38.953 57.093 5.211 1.00 24.36 35 ARG B CA 1
ATOM 1028 C C . ARG B 1 36 ? 39.549 57.666 3.928 1.00 25.23 35 ARG B C 1
ATOM 1029 O O . ARG B 1 36 ? 39.400 57.087 2.848 1.00 27.94 35 ARG B O 1
ATOM 1037 N N . GLY B 1 37 ? 40.210 58.814 4.042 1.00 28.28 36 GLY B N 1
ATOM 1038 C CA . GLY B 1 37 ? 40.765 59.478 2.873 1.00 27.48 36 GLY B CA 1
ATOM 1039 C C . GLY B 1 37 ? 40.012 60.736 2.475 1.00 36.63 36 GLY B C 1
ATOM 1040 O O . GLY B 1 37 ? 40.532 61.572 1.730 1.00 36.82 36 GLY B O 1
ATOM 1041 N N . ASP B 1 38 ? 38.783 60.869 2.966 1.00 29.62 37 ASP B N 1
ATOM 1042 C CA . ASP B 1 38 ? 37.967 62.051 2.692 1.00 26.15 37 ASP B CA 1
ATOM 1043 C C . ASP B 1 38 ? 38.607 63.279 3.327 1.00 35.37 37 ASP B C 1
ATOM 1044 O O . ASP B 1 38 ? 39.011 63.252 4.488 1.00 29.60 37 ASP B O 1
ATOM 1049 N N . VAL B 1 39 ? 38.682 64.361 2.570 1.00 29.66 38 VAL B N 1
ATOM 1050 C CA . VAL B 1 39 ? 39.241 65.601 3.079 1.00 34.38 38 VAL B CA 1
ATOM 1051 C C . VAL B 1 39 ? 38.180 66.697 3.124 1.00 34.69 38 VAL B C 1
ATOM 1052 O O . VAL B 1 39 ? 37.453 66.926 2.156 1.00 33.14 38 VAL B O 1
ATOM 1064 N N . ARG B 1 41 ? 37.128 70.694 5.224 1.00 30.04 40 ARG B N 1
ATOM 1065 C CA . ARG B 1 41 ? 37.531 71.822 6.057 1.00 35.23 40 ARG B CA 1
ATOM 1066 C C . ARG B 1 41 ? 36.508 72.052 7.179 1.00 30.94 40 ARG B C 1
ATOM 1067 O O . ARG B 1 41 ? 35.313 72.224 6.914 1.00 33.38 40 ARG B O 1
ATOM 1075 N N . PHE B 1 42 ? 36.970 72.040 8.429 1.00 31.01 41 PHE B N 1
ATOM 1076 C CA . PHE B 1 42 ? 36.068 72.219 9.565 1.00 29.32 41 PHE B CA 1
ATOM 1077 C C . PHE B 1 42 ? 35.563 73.660 9.671 1.00 35.07 41 PHE B C 1
ATOM 1078 O O . PHE B 1 42 ? 36.342 74.603 9.562 1.00 32.32 41 PHE B O 1
ATOM 1086 N N . LEU B 1 43 ? 34.258 73.819 9.888 1.00 29.50 42 LEU B N 1
ATOM 1087 C CA . LEU B 1 43 ? 33.633 75.140 9.976 1.00 30.87 42 LEU B CA 1
ATOM 1088 C C . LEU B 1 43 ? 33.226 75.516 11.396 1.00 34.52 42 LEU B C 1
ATOM 1089 O O . LEU B 1 43 ? 33.201 76.693 11.751 1.00 35.74 42 LEU B O 1
ATOM 1094 N N . GLY B 1 44 ? 32.881 74.512 12.198 1.00 31.72 43 GLY B N 1
ATOM 1095 C CA . GLY B 1 44 ? 32.430 74.746 13.553 1.00 30.82 43 GLY B CA 1
ATOM 1096 C C . GLY B 1 44 ? 31.373 73.737 13.956 1.00 31.18 43 GLY B C 1
ATOM 1097 O O . GLY B 1 44 ? 30.909 72.943 13.140 1.00 29.59 43 GLY B O 1
ATOM 1098 N N . SER B 1 45 ? 30.982 73.773 15.222 1.00 33.65 44 SER B N 1
ATOM 1099 C CA . SER B 1 45 ? 30.045 72.792 15.729 1.00 29.23 44 SER B CA 1
ATOM 1100 C C . SER B 1 45 ? 28.862 73.451 16.400 1.00 33.76 44 SER B C 1
ATOM 1101 O O . SER B 1 45 ? 28.899 74.633 16.749 1.00 30.53 44 SER B O 1
ATOM 1104 N N . ASN B 1 46 ? 27.807 72.667 16.579 1.00 27.64 45 ASN B N 1
ATOM 1105 C CA . ASN B 1 46 ? 26.701 73.066 17.423 1.00 29.63 45 ASN B CA 1
ATOM 1106 C C . ASN B 1 46 ? 26.154 71.838 18.126 1.00 30.56 45 ASN B C 1
ATOM 1107 O O . ASN B 1 46 ? 26.084 70.757 17.541 1.00 31.85 45 ASN B O 1
ATOM 1112 N N . PHE B 1 47 ? 25.774 72.015 19.383 1.00 30.12 46 PHE B N 1
ATOM 1113 C CA . PHE B 1 47 ? 25.278 70.920 20.197 1.00 28.08 46 PHE B CA 1
ATOM 1114 C C . PHE B 1 47 ? 23.858 71.243 20.630 1.00 29.89 46 PHE B C 1
ATOM 1115 O O . PHE B 1 47 ? 23.583 72.341 21.117 1.00 31.64 46 PHE B O 1
ATOM 1123 N N . VAL B 1 48 ? 22.950 70.294 20.421 1.00 28.51 47 VAL B N 1
ATOM 1124 C CA . VAL B 1 48 ? 21.571 70.437 20.878 1.00 26.16 47 VAL B CA 1
ATOM 1125 C C . VAL B 1 48 ? 21.385 69.514 22.069 1.00 28.06 47 VAL B C 1
ATOM 1126 O O . VAL B 1 48 ? 21.288 68.300 21.903 1.00 29.07 47 VAL B O 1
ATOM 1130 N N . PRO B 1 49 ? 21.364 70.086 23.279 1.00 25.56 48 PRO B N 1
ATOM 1131 C CA . PRO B 1 49 ? 21.413 69.300 24.518 1.00 28.03 48 PRO B CA 1
ATOM 1132 C C . PRO B 1 49 ? 20.269 68.307 24.677 1.00 26.27 48 PRO B C 1
ATOM 1133 O O . PRO B 1 49 ? 20.515 67.183 25.117 1.00 28.20 48 PRO B O 1
ATOM 1137 N N . TYR B 1 50 ? 19.049 68.700 24.336 1.00 25.07 49 TYR B N 1
ATOM 1138 C CA . TYR B 1 50 ? 17.902 67.826 24.578 1.00 24.94 49 TYR B CA 1
ATOM 1139 C C . TYR B 1 50 ? 18.030 66.517 23.801 1.00 29.46 49 TYR B C 1
ATOM 1140 O O . TYR B 1 50 ? 17.602 65.456 24.273 1.00 29.00 49 TYR B O 1
ATOM 1149 N N . GLU B 1 51 ? 18.642 66.597 22.622 1.00 28.24 50 GLU B N 1
ATOM 1150 C CA . GLU B 1 51 ? 18.768 65.448 21.729 1.00 29.10 50 GLU B CA 1
ATOM 1151 C C . GLU B 1 51 ? 20.155 64.817 21.767 1.00 28.24 50 GLU B C 1
ATOM 1152 O O . GLU B 1 51 ? 20.404 63.833 21.069 1.00 31.30 50 GLU B O 1
ATOM 1158 N N . SER B 1 52 ? 21.059 65.391 22.556 1.00 24.87 51 SER B N 1
ATOM 1159 C CA . SER B 1 52 ? 22.462 64.992 22.497 1.00 23.06 51 SER B CA 1
ATOM 1160 C C . SER B 1 52 ? 22.961 65.043 21.052 1.00 27.58 51 SER B C 1
ATOM 1161 O O . SER B 1 52 ? 23.758 64.205 20.627 1.00 28.05 51 SER B O 1
ATOM 1164 N N . GLY B 1 53 ? 22.493 66.037 20.303 1.00 22.77 52 GLY B N 1
ATOM 1165 C CA . GLY B 1 53 ? 22.785 66.132 18.892 1.00 24.98 52 GLY B CA 1
ATOM 1166 C C . GLY B 1 53 ? 23.959 67.037 18.591 1.00 27.86 52 GLY B C 1
ATOM 1167 O O . GLY B 1 53 ? 23.854 68.259 18.643 1.00 26.93 52 GLY B O 1
ATOM 1168 N N . LEU B 1 54 ? 25.089 66.435 18.261 1.00 23.03 53 LEU B N 1
ATOM 1169 C CA . LEU B 1 54 ? 26.270 67.208 17.942 1.00 22.76 53 LEU B CA 1
ATOM 1170 C C . LEU B 1 54 ? 26.426 67.311 16.433 1.00 24.76 53 LEU B C 1
ATOM 1171 O O . LEU B 1 54 ? 26.647 66.314 15.749 1.00 27.19 53 LEU B O 1
ATOM 1176 N N . SER B 1 55 ? 26.300 68.522 15.913 1.00 26.51 54 SER B N 1
ATOM 1177 C CA . SER B 1 55 ? 26.541 68.741 14.495 1.00 27.38 54 SER B CA 1
ATOM 1178 C C . SER B 1 55 ? 27.956 69.253 14.290 1.00 24.77 54 SER B C 1
ATOM 1179 O O . SER B 1 55 ? 28.337 70.276 14.855 1.00 30.47 54 SER B O 1
ATOM 1182 N N . LEU B 1 56 ? 28.736 68.527 13.497 1.00 26.29 55 LEU B N 1
ATOM 1183 C CA . LEU B 1 56 ? 30.036 69.009 13.052 1.00 25.11 55 LEU B CA 1
ATOM 1184 C C . LEU B 1 56 ? 29.899 69.455 11.606 1.00 26.52 55 LEU B C 1
ATOM 1185 O O . LEU B 1 56 ? 29.666 68.636 10.716 1.00 27.55 55 LEU B O 1
ATOM 1190 N N . PHE B 1 57 ? 30.020 70.760 11.374 1.00 27.56 56 PHE B N 1
ATOM 1191 C CA . PHE B 1 57 ? 29.877 71.306 10.038 1.00 28.82 56 PHE B CA 1
ATOM 1192 C C . PHE B 1 57 ? 31.219 71.362 9.341 1.00 30.65 56 PHE B C 1
ATOM 1193 O O . PHE B 1 57 ? 32.201 71.877 9.881 1.00 28.53 56 PHE B O 1
ATOM 1201 N N . PHE B 1 58 ? 31.257 70.808 8.137 1.00 33.61 57 PHE B N 1
ATOM 1202 C CA . PHE B 1 58 ? 32.446 70.863 7.309 1.00 32.87 57 PHE B CA 1
ATOM 1203 C C . PHE B 1 58 ? 32.071 71.401 5.948 1.00 32.36 57 PHE B C 1
ATOM 1204 O O . PHE B 1 58 ? 30.909 71.355 5.545 1.00 34.88 57 PHE B O 1
ATOM 1212 N N . ASP B 1 59 ? 33.066 71.904 5.234 1.00 29.27 58 ASP B N 1
ATOM 1213 C CA . ASP B 1 59 ? 32.926 72.177 3.820 1.00 35.09 58 ASP B CA 1
ATOM 1214 C C . ASP B 1 59 ? 33.622 71.072 3.035 1.00 34.80 58 ASP B C 1
ATOM 1215 O O . ASP B 1 59 ? 34.796 70.778 3.272 1.00 36.90 58 ASP B O 1
ATOM 1220 N N . LYS B 1 60 ? 32.894 70.446 2.118 1.00 31.35 59 LYS B N 1
ATOM 1221 C CA . LYS B 1 60 ? 33.498 69.479 1.200 1.00 36.61 59 LYS B CA 1
ATOM 1222 C C . LYS B 1 60 ? 33.260 69.877 -0.254 1.00 38.27 59 LYS B C 1
ATOM 1223 O O . LYS B 1 60 ? 32.119 69.925 -0.717 1.00 40.34 59 LYS B O 1
ATOM 1229 N N . ASN B 1 61 ? 34.338 70.164 -0.971 1.00 32.88 60 ASN B N 1
ATOM 1230 C CA . ASN B 1 61 ? 34.237 70.566 -2.368 1.00 39.23 60 ASN B CA 1
ATOM 1231 C C . ASN B 1 61 ? 33.205 71.668 -2.589 1.00 42.55 60 ASN B C 1
ATOM 1232 O O . ASN B 1 61 ? 32.394 71.582 -3.509 1.00 40.09 60 ASN B O 1
ATOM 1237 N N . GLY B 1 62 ? 33.212 72.684 -1.731 1.00 40.49 61 GLY B N 1
ATOM 1238 C CA . GLY B 1 62 ? 32.364 73.846 -1.940 1.00 35.74 61 GLY B CA 1
ATOM 1239 C C . GLY B 1 62 ? 30.992 73.848 -1.291 1.00 41.37 61 GLY B C 1
ATOM 1240 O O . GLY B 1 62 ? 30.304 74.867 -1.314 1.00 41.53 61 GLY B O 1
ATOM 1241 N N . SER B 1 63 ? 30.579 72.724 -0.714 1.00 40.24 62 SER B N 1
ATOM 1242 C CA . SER B 1 63 ? 29.265 72.661 -0.073 1.00 42.79 62 SER B CA 1
ATOM 1243 C C . SER B 1 63 ? 29.364 72.246 1.393 1.00 38.40 62 SER B C 1
ATOM 1244 O O . SER B 1 63 ? 30.129 71.349 1.746 1.00 38.37 62 SER B O 1
ATOM 1247 N N . GLU B 1 64 ? 28.591 72.916 2.240 1.00 36.20 63 GLU B N 1
ATOM 1248 C CA . GLU B 1 64 ? 28.582 72.622 3.667 1.00 35.04 63 GLU B CA 1
ATOM 1249 C C . GLU B 1 64 ? 27.884 71.292 3.958 1.00 34.07 63 GLU B C 1
ATOM 1250 O O . GLU B 1 64 ? 26.776 71.037 3.483 1.00 35.66 63 GLU B O 1
ATOM 1256 N N . ARG B 1 65 ? 28.551 70.446 4.733 1.00 29.87 64 ARG B N 1
ATOM 1257 C CA . ARG B 1 65 ? 27.977 69.189 5.190 1.00 29.96 64 ARG B CA 1
ATOM 1258 C C . ARG B 1 65 ? 27.766 69.234 6.692 1.00 32.13 64 ARG B C 1
ATOM 1259 O O . ARG B 1 65 ? 28.594 69.768 7.435 1.00 34.02 64 ARG B O 1
ATOM 1267 N N . GLN B 1 66 ? 26.657 68.657 7.136 1.00 30.31 65 GLN B N 1
ATOM 1268 C CA . GLN B 1 66 ? 26.369 68.533 8.556 1.00 30.42 65 GLN B CA 1
ATOM 1269 C C . GLN B 1 66 ? 26.616 67.098 8.963 1.00 28.90 65 GLN B C 1
ATOM 1270 O O . GLN B 1 66 ? 25.843 66.209 8.613 1.00 31.21 65 GLN B O 1
ATOM 1276 N N . ILE B 1 67 ? 27.707 66.860 9.680 1.00 27.27 66 ILE B N 1
ATOM 1277 C CA . ILE B 1 67 ? 27.964 65.533 10.211 1.00 25.07 66 ILE B CA 1
ATOM 1278 C C . ILE B 1 67 ? 27.251 65.409 11.552 1.00 24.85 66 ILE B C 1
ATOM 1279 O O . ILE B 1 67 ? 27.593 66.078 12.531 1.00 25.50 66 ILE B O 1
ATOM 1292 N N . LEU B 1 69 ? 26.213 63.721 14.808 1.00 25.62 68 LEU B N 1
ATOM 1293 C CA . LEU B 1 69 ? 26.659 62.744 15.796 1.00 23.05 68 LEU B CA 1
ATOM 1294 C C . LEU B 1 69 ? 25.763 62.777 17.030 1.00 21.77 68 LEU B C 1
ATOM 1295 O O . LEU B 1 69 ? 25.765 63.752 17.779 1.00 26.73 68 LEU B O 1
ATOM 1300 N N . CYS B 1 70 ? 24.985 61.721 17.238 1.00 18.73 69 CYS B N 1
ATOM 1301 C CA . CYS B 1 70 ? 24.188 61.619 18.445 1.00 22.41 69 CYS B CA 1
ATOM 1302 C C . CYS B 1 70 ? 25.078 61.071 19.556 1.00 20.37 69 CYS B C 1
ATOM 1303 O O . CYS B 1 70 ? 25.551 59.922 19.502 1.00 19.55 69 CYS B O 1
ATOM 1306 N N . VAL B 1 71 ? 25.331 61.903 20.557 1.00 25.21 70 VAL B N 1
ATOM 1307 C CA . VAL B 1 71 ? 26.329 61.554 21.551 1.00 22.48 70 VAL B CA 1
ATOM 1308 C C . VAL B 1 71 ? 25.746 60.637 22.627 1.00 25.02 70 VAL B C 1
ATOM 1309 O O . VAL B 1 71 ? 25.533 61.042 23.770 1.00 27.15 70 VAL B O 1
ATOM 1313 N N . ARG B 1 72 ? 25.475 59.396 22.221 1.00 21.79 71 ARG B N 1
ATOM 1314 C CA . ARG B 1 72 ? 24.984 58.348 23.110 1.00 23.80 71 ARG B CA 1
ATOM 1315 C C . ARG B 1 72 ? 25.638 57.044 22.655 1.00 22.14 71 ARG B C 1
ATOM 1316 O O . ARG B 1 72 ? 25.988 56.909 21.483 1.00 22.66 71 ARG B O 1
ATOM 1324 N N . PRO B 1 73 ? 25.825 56.092 23.588 1.00 25.52 72 PRO B N 1
ATOM 1325 C CA . PRO B 1 73 ? 26.558 54.846 23.309 1.00 23.86 72 PRO B CA 1
ATOM 1326 C C . PRO B 1 73 ? 25.990 54.064 22.132 1.00 25.73 72 PRO B C 1
ATOM 1327 O O . PRO B 1 73 ? 26.749 53.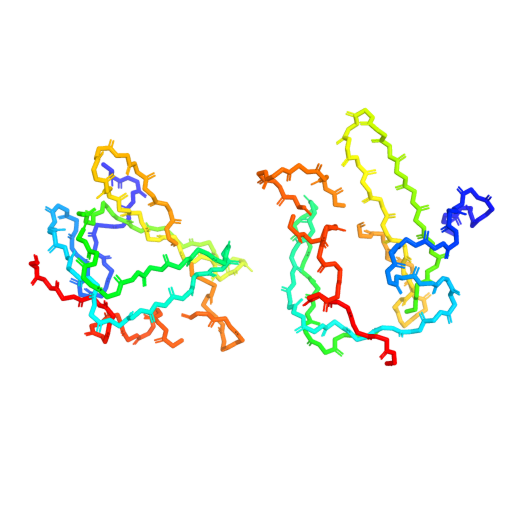434 21.399 1.00 24.18 72 PRO B O 1
ATOM 1331 N N . GLU B 1 74 ? 24.672 54.111 21.956 1.00 26.62 73 GLU B N 1
ATOM 1332 C CA . GLU B 1 74 ? 24.016 53.406 20.870 1.00 24.33 73 GLU B CA 1
ATOM 1333 C C . GLU B 1 74 ? 24.467 53.924 19.516 1.00 22.03 73 GLU B C 1
ATOM 1334 O O . GLU B 1 74 ? 24.474 53.189 18.528 1.00 22.13 73 GLU B O 1
ATOM 1340 N N . PHE B 1 75 ? 24.831 55.204 19.481 1.00 19.99 74 PHE B N 1
ATOM 1341 C CA . PHE B 1 75 ? 25.094 55.905 18.238 1.00 21.28 74 PHE B CA 1
ATOM 1342 C C . PHE B 1 75 ? 26.553 56.323 18.099 1.00 26.15 74 PHE B C 1
ATOM 1343 O O . PHE B 1 75 ? 27.422 55.469 17.892 1.00 22.66 74 PHE B O 1
ATOM 1351 N N . GLN B 1 76 ? 26.824 57.619 18.229 1.00 22.49 75 GLN B N 1
ATOM 1352 C CA . GLN B 1 76 ? 28.145 58.141 17.876 1.00 22.07 75 GLN B CA 1
ATOM 1353 C C . GLN B 1 76 ? 28.969 58.713 19.030 1.00 19.47 75 GLN B C 1
ATOM 1354 O O . GLN B 1 76 ? 29.879 59.511 18.804 1.00 24.56 75 GLN B O 1
ATOM 1368 N N . GLU B 1 78 ? 31.239 57.141 20.827 1.00 22.40 77 GLU B N 1
ATOM 1369 C CA . GLU B 1 78 ? 32.633 56.734 20.615 1.00 23.82 77 GLU B CA 1
ATOM 1370 C C . GLU B 1 78 ? 33.379 57.706 19.695 1.00 24.49 77 GLU B C 1
ATOM 1371 O O . GLU B 1 78 ? 34.517 58.089 19.978 1.00 24.69 77 GLU B O 1
ATOM 1377 N N . ILE B 1 79 ? 32.729 58.122 18.611 1.00 20.53 78 ILE B N 1
ATOM 1378 C CA . ILE B 1 79 ? 33.309 59.093 17.678 1.00 21.76 78 ILE B CA 1
ATOM 1379 C C . ILE B 1 79 ? 33.484 60.480 18.302 1.00 24.98 78 ILE B C 1
ATOM 1380 O O . ILE B 1 79 ? 34.568 61.065 18.247 1.00 22.16 78 ILE B O 1
ATOM 1385 N N . ALA B 1 80 ? 32.405 61.010 18.874 1.00 24.73 79 ALA B N 1
ATOM 1386 C CA . ALA B 1 80 ? 32.428 62.324 19.515 1.00 23.22 79 ALA B CA 1
ATOM 1387 C C . ALA B 1 80 ? 33.487 62.444 20.606 1.00 22.90 79 ALA B C 1
ATOM 1388 O O . ALA B 1 80 ? 34.071 63.509 20.795 1.00 25.91 79 ALA B O 1
ATOM 1390 N N . HIS B 1 81 ? 33.710 61.352 21.327 1.00 24.38 80 HIS B N 1
ATOM 1391 C CA . HIS B 1 81 ? 34.610 61.352 22.473 1.00 23.59 80 HIS B CA 1
ATOM 1392 C C . HIS B 1 81 ? 36.061 61.022 22.109 1.00 26.02 80 HIS B C 1
ATOM 1393 O O . HIS B 1 81 ? 36.926 61.044 22.980 1.00 27.35 80 HIS B O 1
ATOM 1400 N N . HIS B 1 82 ? 36.319 60.703 20.839 1.00 20.15 81 HIS B N 1
ATOM 1401 C CA . HIS B 1 82 ? 37.656 60.289 20.401 1.00 22.23 81 HIS B CA 1
ATOM 1402 C C . HIS B 1 82 ? 37.899 60.769 18.975 1.00 24.12 81 HIS B C 1
ATOM 1403 O O . HIS B 1 82 ? 38.232 59.980 18.095 1.00 21.24 81 HIS B O 1
ATOM 1410 N N . LEU B 1 83 ? 37.728 62.066 18.741 1.00 22.99 82 LEU B N 1
ATOM 1411 C CA . LEU B 1 83 ? 37.737 62.586 17.383 1.00 22.99 82 LEU B CA 1
ATOM 1412 C C . LEU B 1 83 ? 39.079 62.415 16.680 1.00 22.49 82 LEU B C 1
ATOM 1413 O O . LEU B 1 83 ? 39.117 62.304 15.464 1.00 24.70 82 LEU B O 1
ATOM 1418 N N . ASP B 1 84 ? 40.172 62.377 17.438 1.00 23.76 83 ASP B N 1
ATOM 1419 C CA . ASP B 1 84 ? 41.480 62.167 16.810 1.00 26.86 83 ASP B CA 1
ATOM 1420 C C . ASP B 1 84 ? 41.699 60.730 16.322 1.00 26.09 83 ASP B C 1
ATOM 1421 O O . ASP B 1 84 ? 42.686 60.449 15.643 1.00 26.41 83 ASP B O 1
ATOM 1426 N N . SER B 1 85 ? 40.785 59.824 16.654 1.00 24.57 84 SER B N 1
ATOM 1427 C CA . SER B 1 85 ? 40.804 58.493 16.050 1.00 22.67 84 SER B CA 1
ATOM 1428 C C . SER B 1 85 ? 40.162 58.508 14.654 1.00 25.64 84 SER B C 1
ATOM 1429 O O . SER B 1 85 ? 40.295 57.550 13.894 1.00 25.25 84 SER B O 1
ATOM 1432 N N . TYR B 1 86 ? 39.450 59.587 14.336 1.00 23.61 85 TYR B N 1
ATOM 1433 C CA . TYR B 1 86 ? 38.646 59.658 13.112 1.00 22.84 85 TYR B CA 1
ATOM 1434 C C . TYR B 1 86 ? 39.101 60.765 12.169 1.00 25.14 85 TYR B C 1
ATOM 1435 O O . TYR B 1 86 ? 38.932 60.665 10.959 1.00 31.65 85 TYR B O 1
ATOM 1444 N N . PHE B 1 87 ? 39.687 61.812 12.739 1.00 28.69 86 PHE B N 1
ATOM 1445 C CA . PHE B 1 87 ? 40.101 62.980 11.983 1.00 27.18 86 PHE B CA 1
ATOM 1446 C C . PHE B 1 87 ? 41.551 63.326 12.270 1.00 27.76 86 PHE B C 1
ATOM 1447 O O . PHE B 1 87 ? 41.963 63.364 13.422 1.00 30.33 86 PHE B O 1
ATOM 1455 N N . CYS B 1 88 ? 42.318 63.563 11.224 1.00 26.42 87 CYS B N 1
ATOM 1456 C CA . CYS B 1 88 ? 43.685 64.025 11.338 1.00 29.57 87 CYS B CA 1
ATOM 1457 C C . CYS B 1 88 ? 43.906 65.327 10.598 1.00 30.33 87 CYS B C 1
ATOM 1458 O O . CYS B 1 88 ? 43.534 65.448 9.475 1.00 31.28 87 CYS B O 1
ATOM 1461 N N . LYS B 1 89 ? 44.549 66.273 11.244 1.00 33.29 88 LYS B N 1
ATOM 1462 C CA . LYS B 1 89 ? 44.898 67.527 10.622 1.00 33.75 88 LYS B CA 1
ATOM 1463 C C . LYS B 1 89 ? 45.665 67.315 9.315 1.00 32.38 88 LYS B C 1
ATOM 1464 O O . LYS B 1 89 ? 46.578 66.572 9.273 1.00 36.39 88 LYS B O 1
ATOM 1470 N N . LEU B 1 90 ? 45.234 67.970 8.256 1.00 38.06 89 LEU B N 1
ATOM 1471 C CA . LEU B 1 90 ? 45.740 67.819 6.895 1.00 50.74 89 LEU B CA 1
ATOM 1472 C C . LEU B 1 90 ? 45.017 66.853 5.982 1.00 53.63 89 LEU B C 1
ATOM 1473 O O . LEU B 1 90 ? 44.899 67.096 4.804 1.00 55.98 89 LEU B O 1
#

Organism: Vibrio cholerae (NCBI:txid666)

Foldseek 3Di:
DDDLVQFAQDQVVAGAQFKKFFCPWDAFPVRRIDDGGFMGWSGWDADVVQCDIWTWGDGPNDIDTGYNPDPVTGVCSVCVVNTIDTD/DVPFAQDQVVAGAQFKKFWQDWDAFPVRDIDDGGAMGWHHWDADVVQCDIWTWGDHPHDIDTGYNPDPVGHVCSVCVVNTIDTD